Protein AF-A0A939XUQ6-F1 (afdb_monomer_lite)

Secondary structure (DSSP, 8-state):
-HHHHHHHHHHHH---PPPGGGS---SHHHHHTTTTTT---GGGSGGG------S-GGGTT-------SSTTHHHHHHHHHHHHHHTT----

Foldseek 3Di:
DLVVVVVVCCVPPNDDDFPQLDADDPDPVSVVVRRVNPNDQQCVDPVSHDDDDGDDPVCPPPDSDDFDPDDCRVVVVVVVVVRVVVVVVPPD

Sequence (92 aa):
MAYGMAAREIKLNGTRPVPLHLRNASTRLQKEWGYGKDYKYPHNFPGAWVEQDYLPPELLGKVFYKDRENGEEPRLNAWIRRMRQSRKGGPR

Structure (mmCIF, N/CA/C/O backbone):
data_AF-A0A939XUQ6-F1
#
_entry.id   AF-A0A939XUQ6-F1
#
loop_
_atom_site.group_PDB
_atom_site.id
_atom_site.type_symbol
_atom_site.label_atom_id
_atom_site.label_alt_id
_atom_site.label_comp_id
_atom_site.label_asym_id
_atom_site.label_entity_id
_atom_site.label_seq_id
_atom_site.pdbx_PDB_ins_code
_atom_site.Cartn_x
_atom_site.Cartn_y
_atom_site.Cartn_z
_atom_site.occupancy
_atom_site.B_iso_or_equiv
_atom_site.auth_seq_id
_atom_site.auth_comp_id
_atom_site.auth_asym_id
_atom_site.auth_atom_id
_atom_site.pdbx_PDB_model_num
ATOM 1 N N . MET A 1 1 ? 9.852 4.799 -13.111 1.00 83.50 1 MET A N 1
ATOM 2 C CA . MET A 1 1 ? 8.513 5.205 -13.610 1.00 83.50 1 MET A CA 1
ATOM 3 C C . MET A 1 1 ? 7.385 4.863 -12.636 1.00 83.50 1 MET A C 1
ATOM 5 O O . MET A 1 1 ? 6.591 5.751 -12.361 1.00 83.50 1 MET A O 1
ATOM 9 N N . ALA A 1 2 ? 7.337 3.654 -12.055 1.00 94.06 2 ALA A N 1
ATOM 10 C CA . ALA A 1 2 ? 6.254 3.231 -11.151 1.00 94.06 2 ALA A CA 1
ATOM 11 C C . ALA A 1 2 ? 5.966 4.195 -9.984 1.00 94.06 2 ALA A C 1
ATOM 13 O O . ALA A 1 2 ? 4.832 4.635 -9.812 1.00 94.06 2 ALA A O 1
ATOM 14 N N . TYR A 1 3 ? 7.005 4.592 -9.241 1.00 95.62 3 TYR A N 1
ATOM 15 C CA . TYR A 1 3 ? 6.880 5.567 -8.153 1.00 95.62 3 TYR A CA 1
ATOM 16 C C . TYR A 1 3 ? 6.282 6.902 -8.622 1.00 95.62 3 TYR A C 1
ATOM 18 O O . TYR A 1 3 ? 5.355 7.415 -8.009 1.00 95.62 3 TYR A O 1
ATOM 26 N N . GLY A 1 4 ? 6.757 7.436 -9.754 1.00 96.88 4 GLY A N 1
ATOM 27 C CA . GLY A 1 4 ? 6.245 8.689 -10.314 1.00 96.88 4 GLY A CA 1
ATOM 28 C C . GLY A 1 4 ? 4.766 8.611 -10.705 1.00 96.88 4 GLY A C 1
ATOM 29 O O . GLY A 1 4 ? 4.036 9.580 -10.515 1.00 96.88 4 GLY A O 1
ATOM 30 N N . MET A 1 5 ? 4.299 7.456 -11.193 1.00 97.00 5 MET A N 1
ATOM 31 C CA . MET A 1 5 ? 2.875 7.239 -11.472 1.00 97.00 5 MET A CA 1
ATOM 32 C C . MET A 1 5 ? 2.041 7.225 -10.185 1.00 97.00 5 MET A C 1
ATOM 34 O O . MET A 1 5 ? 1.002 7.878 -10.140 1.00 97.00 5 MET A O 1
ATOM 38 N N . ALA A 1 6 ? 2.508 6.542 -9.135 1.00 96.31 6 ALA A N 1
ATOM 39 C CA . ALA A 1 6 ? 1.831 6.523 -7.837 1.00 96.31 6 ALA A CA 1
ATOM 40 C C . ALA A 1 6 ? 1.805 7.917 -7.178 1.00 96.31 6 ALA A C 1
ATOM 42 O O . ALA A 1 6 ? 0.765 8.362 -6.700 1.00 96.31 6 ALA A O 1
ATOM 43 N N . ALA A 1 7 ? 2.919 8.654 -7.220 1.00 97.06 7 ALA A N 1
ATOM 44 C CA . ALA A 1 7 ? 2.988 10.022 -6.710 1.00 97.06 7 ALA A CA 1
ATOM 45 C C . ALA A 1 7 ? 2.057 10.972 -7.485 1.00 97.06 7 ALA A C 1
ATOM 47 O O . ALA A 1 7 ? 1.378 11.811 -6.891 1.00 97.06 7 ALA A O 1
ATOM 48 N N . ARG A 1 8 ? 1.979 10.822 -8.815 1.00 97.12 8 ARG A N 1
ATOM 49 C CA . ARG A 1 8 ? 1.067 11.604 -9.659 1.00 97.12 8 ARG A CA 1
ATOM 50 C C . ARG A 1 8 ? -0.401 11.295 -9.367 1.00 97.12 8 ARG A C 1
ATOM 52 O O . ARG A 1 8 ? -1.196 12.228 -9.342 1.00 97.12 8 ARG A O 1
ATOM 59 N N . GLU A 1 9 ? -0.750 10.031 -9.137 1.00 96.56 9 GLU A N 1
ATOM 60 C CA . GLU A 1 9 ? -2.105 9.623 -8.744 1.00 96.56 9 GLU A CA 1
ATOM 61 C C . GLU A 1 9 ? -2.558 10.374 -7.489 1.00 96.56 9 GLU A C 1
ATOM 63 O O . GLU A 1 9 ? -3.625 10.981 -7.487 1.00 96.56 9 GLU A O 1
ATOM 68 N N . ILE A 1 10 ? -1.705 10.414 -6.462 1.00 96.50 10 ILE A N 1
ATOM 69 C CA . ILE A 1 10 ? -1.985 11.134 -5.214 1.00 96.50 10 ILE A CA 1
ATOM 70 C C . ILE A 1 10 ? -2.095 12.641 -5.468 1.00 96.50 10 ILE A C 1
ATOM 72 O O . ILE A 1 10 ? -3.009 13.284 -4.958 1.00 96.50 10 ILE A O 1
ATOM 76 N N . LYS A 1 11 ? -1.194 13.215 -6.277 1.00 97.44 11 LYS A N 1
ATOM 77 C CA . LYS A 1 11 ? -1.202 14.654 -6.583 1.00 97.44 11 LYS A CA 1
ATOM 78 C C . LYS A 1 11 ? -2.479 15.100 -7.301 1.00 97.44 11 LYS A C 1
ATOM 80 O O . LYS A 1 11 ? -2.943 16.207 -7.058 1.00 97.44 11 LYS A O 1
ATOM 85 N N . LEU A 1 12 ? -3.007 14.275 -8.206 1.00 97.25 12 LEU A N 1
ATOM 86 C CA . LEU A 1 12 ? -4.180 14.623 -9.011 1.00 97.25 12 LEU A CA 1
ATOM 87 C C . LEU A 1 12 ? -5.497 14.286 -8.314 1.00 97.25 12 LEU A C 1
ATOM 89 O O . LEU A 1 12 ? -6.442 15.060 -8.400 1.00 97.25 12 LEU A O 1
ATOM 93 N N . ASN A 1 13 ? -5.556 13.142 -7.634 1.00 95.88 13 ASN A N 1
ATOM 94 C CA . ASN A 1 13 ? -6.813 12.586 -7.142 1.00 95.88 13 ASN A CA 1
ATOM 95 C C . ASN A 1 13 ? -6.931 12.618 -5.611 1.00 95.88 13 ASN A C 1
ATOM 97 O O . ASN A 1 13 ? -7.994 12.286 -5.085 1.00 95.88 13 ASN A O 1
ATOM 101 N N . GLY A 1 14 ? -5.876 13.022 -4.896 1.00 95.38 14 GLY A N 1
ATOM 102 C CA . GLY A 1 14 ? -5.796 13.012 -3.437 1.00 95.38 14 GLY A CA 1
ATOM 103 C C . GLY A 1 14 ? -5.453 11.638 -2.857 1.00 95.38 14 GLY A C 1
ATOM 104 O O . GLY A 1 14 ? -5.310 10.643 -3.570 1.00 95.38 14 GLY A O 1
ATOM 105 N N . THR A 1 15 ? -5.323 11.571 -1.531 1.00 94.50 15 THR A N 1
ATOM 106 C CA . THR A 1 15 ? -5.155 10.299 -0.819 1.00 94.50 15 THR A CA 1
ATOM 107 C C . THR A 1 15 ? -6.475 9.526 -0.761 1.00 94.50 15 THR A C 1
ATOM 109 O O . THR A 1 15 ? -7.570 10.073 -0.929 1.00 94.50 15 THR A O 1
ATOM 112 N N . ARG A 1 16 ? -6.373 8.213 -0.562 1.00 94.75 16 ARG A N 1
ATOM 113 C CA . ARG A 1 16 ? -7.512 7.313 -0.364 1.00 94.75 16 ARG A CA 1
ATOM 114 C C . ARG A 1 16 ? -7.379 6.637 0.996 1.00 94.75 16 ARG A C 1
ATOM 116 O O . ARG A 1 16 ? -6.249 6.425 1.449 1.00 94.75 16 ARG A O 1
ATOM 123 N N . PRO A 1 17 ? -8.495 6.327 1.671 1.00 94.12 17 PRO A N 1
ATOM 124 C CA . PRO A 1 17 ? -8.441 5.669 2.964 1.00 94.12 17 PRO A CA 1
ATOM 125 C C . PRO A 1 17 ? -7.798 4.284 2.840 1.00 94.12 17 PRO A C 1
ATOM 127 O O . PRO A 1 17 ? -8.015 3.559 1.871 1.00 94.12 17 PRO A O 1
ATOM 130 N N . VAL A 1 18 ? -7.038 3.893 3.861 1.00 94.69 18 VAL A N 1
ATOM 131 C CA . VAL A 1 18 ? -6.498 2.531 3.964 1.00 94.69 18 VAL A CA 1
ATOM 132 C C . VAL A 1 18 ? -7.672 1.542 4.091 1.00 94.69 18 VAL A C 1
ATOM 134 O O . VAL A 1 18 ? -8.566 1.805 4.912 1.00 94.69 18 VAL A O 1
ATOM 137 N N . PRO A 1 19 ? -7.697 0.428 3.331 1.00 95.31 19 PRO A N 1
ATOM 138 C CA . PRO A 1 19 ? -8.692 -0.635 3.493 1.00 95.31 19 PRO A CA 1
ATOM 139 C C . PRO A 1 19 ? -8.803 -1.113 4.946 1.00 95.31 19 PRO A C 1
ATOM 141 O O . PRO A 1 19 ? -7.788 -1.222 5.633 1.00 95.31 19 PRO A O 1
ATOM 144 N N . LEU A 1 20 ? -10.021 -1.391 5.428 1.00 94.81 20 LEU A N 1
ATOM 145 C CA . LEU A 1 20 ? -10.272 -1.718 6.843 1.00 94.81 20 LEU A CA 1
ATOM 146 C C . LEU A 1 20 ? -9.430 -2.898 7.337 1.00 94.81 20 LEU A C 1
ATOM 148 O O . LEU A 1 20 ? -8.821 -2.794 8.401 1.00 94.81 20 LEU A O 1
ATOM 152 N N . HIS A 1 21 ? -9.315 -3.959 6.536 1.00 95.19 21 HIS A N 1
ATOM 153 C CA . HIS A 1 21 ? -8.523 -5.152 6.849 1.00 95.19 21 HIS A CA 1
ATOM 154 C C . HIS A 1 21 ? -7.010 -4.899 6.908 1.00 95.19 21 HIS A C 1
ATOM 156 O O . HIS A 1 21 ? -6.273 -5.764 7.353 1.00 95.19 21 HIS A O 1
ATOM 162 N N . LEU A 1 22 ? -6.519 -3.732 6.482 1.00 96.00 22 LEU A N 1
ATOM 163 C CA . LEU A 1 22 ? -5.106 -3.342 6.608 1.00 96.00 22 LEU A CA 1
ATOM 164 C C . LEU A 1 22 ? -4.863 -2.332 7.735 1.00 96.00 22 LEU A C 1
ATOM 166 O O . LEU A 1 22 ? -3.715 -1.982 8.007 1.00 96.00 22 LEU A O 1
ATOM 170 N N . ARG A 1 23 ? -5.918 -1.815 8.377 1.00 95.75 23 ARG A N 1
ATOM 171 C CA . ARG A 1 23 ? -5.772 -0.849 9.472 1.00 95.75 23 ARG A CA 1
ATOM 172 C C . ARG A 1 23 ? -5.326 -1.547 10.750 1.00 95.75 23 ARG A C 1
ATOM 174 O O . ARG A 1 23 ? -5.793 -2.635 11.072 1.00 95.75 23 ARG A O 1
ATOM 181 N N . ASN A 1 24 ? -4.487 -0.867 11.525 1.00 93.81 24 ASN A N 1
ATOM 182 C CA . ASN A 1 24 ? -4.158 -1.307 12.875 1.00 93.81 24 ASN A CA 1
ATOM 183 C C . ASN A 1 24 ? -5.365 -1.113 13.807 1.00 93.81 24 ASN A C 1
ATOM 185 O O . ASN A 1 24 ? -5.961 -0.036 13.830 1.00 93.81 24 ASN A O 1
ATOM 189 N N . ALA A 1 25 ? -5.688 -2.139 14.588 1.00 92.44 25 ALA A N 1
ATOM 190 C CA . ALA A 1 25 ? -6.764 -2.138 15.571 1.00 92.44 25 ALA A CA 1
ATOM 191 C C . ALA A 1 25 ? -6.188 -2.149 16.993 1.00 92.44 25 ALA A C 1
ATOM 193 O O . ALA A 1 25 ? -6.256 -3.150 17.714 1.00 92.44 25 ALA A O 1
ATOM 194 N N . SER A 1 26 ? -5.573 -1.032 17.381 1.00 93.25 26 SER A N 1
ATOM 195 C CA . SER A 1 26 ? -4.881 -0.896 18.664 1.00 93.25 26 SER A CA 1
ATOM 196 C C . SER A 1 26 ? -5.834 -0.675 19.838 1.00 93.25 26 SER A C 1
ATOM 198 O O . SER A 1 26 ? -5.495 -1.021 20.968 1.00 93.25 26 SER A O 1
ATOM 200 N N . THR A 1 27 ? -7.037 -0.148 19.595 1.00 95.31 27 THR A N 1
ATOM 201 C CA . THR A 1 27 ? -8.056 0.062 20.634 1.00 95.31 27 THR A CA 1
ATOM 202 C C . THR A 1 27 ? -9.224 -0.914 20.502 1.00 95.31 27 THR A C 1
ATOM 204 O O . THR A 1 27 ? -9.494 -1.461 19.431 1.00 95.31 27 THR A O 1
ATOM 207 N N . ARG A 1 28 ? -9.9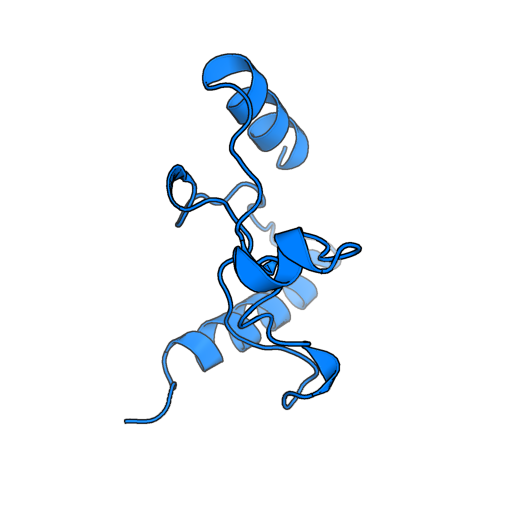62 -1.125 21.599 1.00 92.69 28 ARG A N 1
ATOM 208 C CA . ARG A 1 28 ? -11.175 -1.960 21.598 1.00 92.69 28 ARG A CA 1
ATOM 209 C C . ARG A 1 28 ? -12.233 -1.432 20.620 1.00 92.69 28 ARG A C 1
ATOM 211 O O . ARG A 1 28 ? -12.758 -2.206 19.830 1.00 92.69 28 ARG A O 1
ATOM 218 N N . LEU A 1 29 ? -12.454 -0.117 20.608 1.00 95.06 29 LEU A N 1
ATOM 219 C CA . LEU A 1 29 ? -13.405 0.536 19.704 1.00 95.06 29 LEU A CA 1
ATOM 220 C C . LEU A 1 29 ? -13.040 0.330 18.223 1.00 95.06 29 LEU A C 1
ATOM 222 O O . LEU A 1 29 ? -13.907 0.068 17.399 1.00 95.06 29 LEU A O 1
ATOM 226 N N . GLN A 1 30 ? -11.750 0.376 17.875 1.00 94.94 30 GLN A N 1
ATOM 227 C CA . GLN A 1 30 ? -11.297 0.111 16.504 1.00 94.94 30 GLN A CA 1
ATOM 228 C C . GLN A 1 30 ? -11.573 -1.333 16.068 1.00 94.94 30 GLN A C 1
ATOM 230 O O . GLN A 1 30 ? -11.971 -1.558 14.926 1.00 94.94 30 GLN A O 1
ATOM 235 N N . LYS A 1 31 ? -11.400 -2.309 16.970 1.00 92.00 31 LYS A N 1
ATOM 236 C CA . LYS A 1 31 ? -11.754 -3.714 16.705 1.00 92.00 31 LYS A CA 1
ATOM 237 C C . LYS A 1 31 ? -13.258 -3.879 16.495 1.00 92.00 31 LYS A C 1
ATOM 239 O O . LYS A 1 31 ? -13.662 -4.570 15.565 1.00 92.00 31 LYS A O 1
ATOM 244 N N . GLU A 1 32 ? -14.072 -3.212 17.314 1.00 94.50 32 GLU A N 1
ATOM 245 C CA . GLU A 1 32 ? -15.536 -3.190 17.173 1.00 94.50 32 GLU A CA 1
ATOM 246 C C . GLU A 1 32 ? -15.967 -2.579 15.827 1.00 94.50 32 GLU A C 1
ATOM 248 O O . GLU A 1 32 ? -16.873 -3.093 15.177 1.00 94.50 32 GLU A O 1
ATOM 253 N N . TRP A 1 33 ? -15.254 -1.558 15.342 1.00 94.06 33 TRP A N 1
ATOM 254 C CA . TRP A 1 33 ? -15.437 -0.980 14.003 1.00 94.06 33 TRP A CA 1
ATOM 255 C C . TRP A 1 33 ? -14.827 -1.807 12.859 1.00 94.06 33 TRP A C 1
ATOM 257 O O . TRP A 1 33 ? -14.842 -1.374 11.706 1.00 94.06 33 TRP A O 1
ATOM 267 N N . GLY A 1 34 ? -14.284 -2.992 13.149 1.00 93.12 34 GLY A N 1
ATOM 268 C CA . GLY A 1 34 ? -13.777 -3.924 12.144 1.00 93.12 34 GLY A CA 1
ATOM 269 C C . GLY A 1 34 ? -12.388 -3.594 11.595 1.00 93.12 34 GLY A C 1
ATOM 270 O O . GLY A 1 34 ? -12.033 -4.069 10.518 1.00 93.12 34 GLY A O 1
ATOM 271 N N . TYR A 1 35 ? -11.580 -2.794 12.294 1.00 96.00 35 TYR A N 1
ATOM 272 C CA . TYR A 1 35 ? -10.202 -2.529 11.868 1.00 96.00 35 TYR A CA 1
ATOM 273 C C . TYR A 1 35 ? -9.394 -3.827 11.946 1.00 96.00 35 TYR A C 1
ATOM 275 O O . TYR A 1 35 ? -9.500 -4.574 12.918 1.00 96.00 35 TYR A O 1
ATOM 283 N N . GLY A 1 36 ? -8.618 -4.119 10.904 1.00 92.88 36 GLY A N 1
ATOM 284 C CA . GLY A 1 36 ? -7.831 -5.349 10.796 1.00 92.88 36 GLY A CA 1
ATOM 285 C C . GLY A 1 36 ? -8.666 -6.631 10.688 1.00 92.88 36 GLY A C 1
ATOM 286 O O . GLY A 1 36 ? -8.096 -7.717 10.580 1.00 92.88 36 GLY A O 1
ATOM 287 N N . LYS A 1 37 ? -10.004 -6.532 10.698 1.00 93.25 37 LYS A N 1
ATOM 288 C CA . LYS A 1 37 ? -10.889 -7.681 10.506 1.00 93.25 37 LYS A CA 1
ATOM 289 C C . LYS A 1 37 ? -10.663 -8.250 9.106 1.00 93.25 37 LYS A C 1
ATOM 291 O O . LYS A 1 37 ? -10.453 -7.498 8.159 1.00 93.25 37 LYS A O 1
ATOM 296 N N . ASP A 1 38 ? -10.668 -9.575 8.998 1.00 93.69 38 ASP A N 1
ATOM 297 C CA . ASP A 1 38 ? -10.475 -10.314 7.744 1.00 93.69 38 ASP A CA 1
ATOM 298 C C . ASP A 1 38 ? -9.098 -10.086 7.075 1.00 93.69 38 ASP A C 1
ATOM 300 O O . ASP A 1 38 ? -8.886 -10.455 5.915 1.00 93.69 38 ASP A O 1
ATOM 304 N N . TYR A 1 39 ? -8.121 -9.519 7.801 1.00 95.44 39 TYR A N 1
ATOM 305 C CA . TYR A 1 39 ? -6.727 -9.497 7.359 1.00 95.44 39 TYR A CA 1
ATOM 306 C C . TYR A 1 39 ? -6.217 -10.925 7.167 1.00 95.44 39 TYR A C 1
ATOM 308 O O . TYR A 1 39 ? -6.241 -11.739 8.094 1.00 95.44 39 TYR A O 1
ATOM 316 N N . LYS A 1 40 ? -5.715 -11.235 5.970 1.00 94.94 40 LYS A N 1
ATOM 317 C CA . LYS A 1 40 ? -5.129 -12.539 5.681 1.00 94.94 40 LYS A CA 1
ATOM 318 C C . LYS A 1 40 ? -3.621 -12.422 5.832 1.00 94.94 40 LYS A C 1
ATOM 320 O O . LYS A 1 40 ? -2.952 -11.808 5.005 1.00 94.94 40 LYS A O 1
ATOM 325 N N . TYR A 1 41 ? -3.081 -13.020 6.889 1.00 94.81 41 TYR A N 1
ATOM 326 C CA . TYR A 1 41 ? -1.642 -13.017 7.130 1.00 94.81 41 TYR A CA 1
ATOM 327 C C . TYR A 1 41 ? -0.932 -13.920 6.106 1.00 94.81 41 TYR A C 1
ATOM 329 O O . TYR A 1 41 ? -1.111 -15.138 6.181 1.00 94.81 41 TYR A O 1
ATOM 337 N N . PRO A 1 42 ? -0.131 -13.382 5.158 1.00 94.12 42 PRO A N 1
ATOM 338 C CA . PRO A 1 42 ? 0.365 -14.157 4.016 1.00 94.12 42 PRO A CA 1
ATOM 339 C C . PRO A 1 42 ? 1.175 -15.401 4.395 1.00 94.12 42 PRO A C 1
ATOM 341 O O . PRO A 1 42 ? 1.089 -16.417 3.712 1.00 94.12 42 PRO A O 1
ATOM 344 N N . HIS A 1 43 ? 1.914 -15.358 5.506 1.00 93.94 43 HIS A N 1
ATOM 345 C CA . HIS A 1 43 ? 2.743 -16.475 5.970 1.00 93.94 43 HIS A CA 1
ATOM 346 C C . HIS A 1 43 ? 1.938 -17.706 6.411 1.00 93.94 43 HIS A C 1
ATOM 348 O O . HIS A 1 43 ? 2.501 -18.794 6.475 1.00 93.94 43 HIS A O 1
ATOM 354 N N . ASN A 1 44 ? 0.633 -17.564 6.663 1.00 95.06 44 ASN A N 1
ATOM 355 C CA . ASN A 1 44 ? -0.246 -18.695 6.965 1.00 95.06 44 ASN A CA 1
ATOM 356 C C . ASN A 1 44 ? -0.741 -19.424 5.703 1.00 95.06 44 ASN A C 1
ATOM 358 O O . 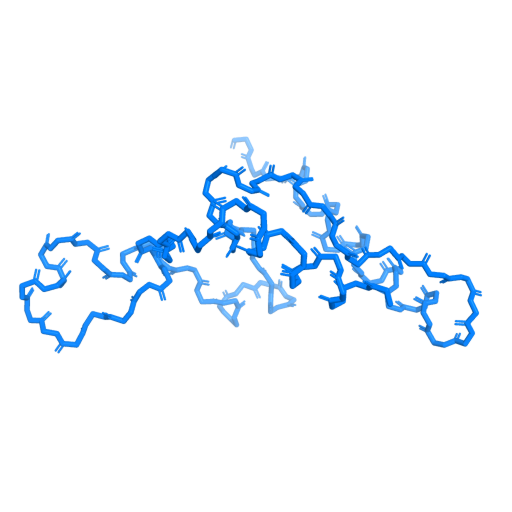ASN A 1 44 ? -1.444 -20.425 5.819 1.00 95.06 44 ASN A O 1
ATOM 362 N N . PHE A 1 45 ? -0.412 -18.930 4.505 1.00 91.25 45 PHE A N 1
ATOM 363 C CA . PHE A 1 45 ? -0.865 -19.496 3.237 1.00 91.25 45 PHE A CA 1
ATOM 364 C C . PHE A 1 45 ? 0.294 -20.164 2.480 1.00 91.25 45 PHE A C 1
ATOM 366 O O . PHE A 1 45 ? 1.446 -19.728 2.593 1.00 91.25 45 PHE A O 1
ATOM 373 N N . PRO A 1 46 ? 0.020 -21.214 1.680 1.00 88.50 46 PRO A N 1
ATOM 374 C CA . PRO A 1 46 ? 1.036 -21.871 0.863 1.00 88.50 46 PRO A CA 1
ATOM 375 C C . PRO A 1 46 ? 1.812 -20.882 -0.014 1.00 88.50 46 PRO A C 1
ATOM 377 O O . PRO A 1 46 ? 1.234 -20.017 -0.668 1.00 88.50 46 PRO A O 1
ATOM 380 N N . GLY A 1 47 ? 3.141 -21.006 -0.027 1.00 86.12 47 GLY A N 1
ATOM 381 C CA . GLY A 1 47 ? 4.010 -20.079 -0.759 1.00 86.12 47 GLY A CA 1
ATOM 382 C C . GLY A 1 47 ? 4.111 -18.680 -0.139 1.00 86.12 47 GLY A C 1
ATOM 383 O O . GLY A 1 47 ? 4.592 -17.770 -0.812 1.00 86.12 47 GLY A O 1
ATOM 384 N N . ALA A 1 48 ? 3.672 -18.515 1.117 1.00 90.06 48 ALA A N 1
ATOM 385 C CA . ALA A 1 48 ? 3.654 -17.253 1.857 1.00 90.06 48 ALA A CA 1
ATOM 386 C C . ALA A 1 48 ? 2.904 -16.129 1.118 1.00 90.06 48 ALA A C 1
ATOM 388 O O . ALA A 1 48 ? 3.293 -14.959 1.162 1.00 90.06 48 ALA A O 1
ATOM 389 N N . TRP A 1 49 ? 1.839 -16.491 0.401 1.00 90.44 49 TRP A N 1
ATOM 390 C CA . TRP A 1 49 ? 1.066 -15.569 -0.416 1.00 90.44 49 TRP A CA 1
ATOM 391 C C . TRP A 1 49 ? -0.415 -15.870 -0.348 1.00 90.44 49 TRP A C 1
ATOM 393 O O . TRP A 1 49 ? -0.844 -17.022 -0.354 1.00 90.44 49 TRP A O 1
ATOM 403 N N . VAL A 1 50 ? -1.198 -14.801 -0.330 1.00 92.00 50 VAL A N 1
ATOM 404 C CA . VAL A 1 50 ? -2.646 -14.871 -0.287 1.00 92.00 50 VAL A CA 1
ATOM 405 C C . VAL A 1 50 ? -3.247 -13.804 -1.177 1.00 92.00 50 VAL A C 1
ATOM 407 O O . VAL A 1 50 ? -2.746 -12.682 -1.266 1.00 92.00 50 VAL A O 1
ATOM 410 N N . GLU A 1 51 ? -4.351 -14.154 -1.826 1.00 89.50 51 GLU A N 1
ATOM 411 C CA . GLU A 1 51 ? -5.151 -13.173 -2.533 1.00 89.50 51 GLU A CA 1
ATOM 412 C C . GLU A 1 51 ? -5.933 -12.308 -1.539 1.00 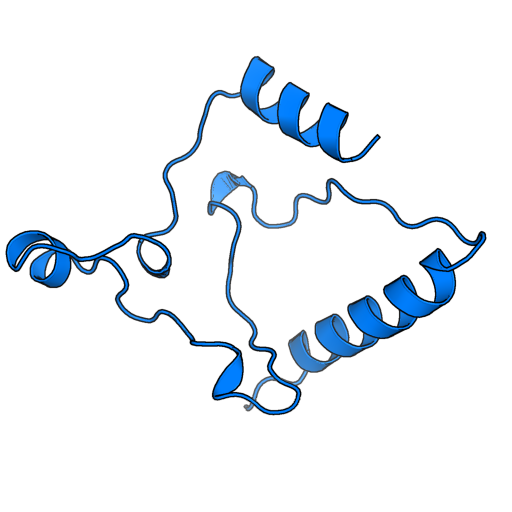89.50 51 GLU A C 1
ATOM 414 O O . GLU A 1 51 ? -6.816 -12.780 -0.804 1.00 89.50 51 GLU A O 1
ATOM 419 N N . GLN A 1 52 ? -5.587 -11.025 -1.539 1.00 92.56 52 GLN A N 1
ATOM 420 C CA . GLN A 1 52 ? -6.259 -9.969 -0.806 1.00 92.56 52 GLN A CA 1
ATOM 421 C C . GLN A 1 52 ? -6.051 -8.640 -1.540 1.00 92.56 52 GLN A C 1
ATOM 423 O O . GLN A 1 52 ? -5.005 -8.410 -2.152 1.00 92.56 52 GLN A O 1
ATOM 428 N N . ASP A 1 53 ? -7.046 -7.761 -1.481 1.00 93.50 53 ASP A N 1
ATOM 429 C CA . ASP A 1 53 ? -6.926 -6.417 -2.030 1.00 93.50 53 ASP A CA 1
ATOM 430 C C . ASP A 1 53 ? -6.040 -5.555 -1.130 1.00 93.50 53 ASP A C 1
ATOM 432 O O . ASP A 1 53 ? -6.319 -5.376 0.053 1.00 93.50 53 ASP A O 1
ATOM 436 N N . TYR A 1 54 ? -4.958 -5.016 -1.691 1.00 94.00 54 TYR A N 1
ATOM 437 C CA . TYR A 1 54 ? -4.036 -4.137 -0.960 1.00 94.00 54 TYR A CA 1
ATOM 438 C C . TYR A 1 54 ? -4.186 -2.661 -1.325 1.00 94.00 54 TYR A C 1
ATOM 440 O O . TYR A 1 54 ? -3.777 -1.784 -0.566 1.00 94.00 54 TYR A O 1
ATOM 448 N N . LEU A 1 55 ? -4.776 -2.386 -2.489 1.00 95.56 55 LEU A N 1
ATOM 449 C CA . LEU A 1 55 ? -5.132 -1.036 -2.893 1.00 95.56 55 LEU A CA 1
ATOM 450 C C . LEU A 1 55 ? -6.535 -0.682 -2.379 1.00 95.56 55 LEU A C 1
ATOM 452 O O . LEU A 1 55 ? -7.375 -1.569 -2.229 1.00 95.56 55 LEU A O 1
ATOM 456 N N . PRO A 1 56 ? -6.804 0.611 -2.141 1.00 95.19 56 PRO A N 1
ATOM 457 C CA . PRO A 1 56 ? -8.155 1.112 -1.927 1.00 95.19 56 PRO A CA 1
ATOM 458 C C . PRO A 1 56 ? -9.107 0.688 -3.059 1.00 95.19 56 PRO A C 1
ATOM 460 O O . PRO A 1 56 ? -8.652 0.593 -4.207 1.00 95.19 56 PRO A O 1
ATOM 463 N N . PRO A 1 57 ? -10.407 0.478 -2.772 1.00 92.31 57 PRO A N 1
ATOM 464 C CA . PRO A 1 57 ? -11.404 0.052 -3.758 1.00 92.31 57 PRO A CA 1
ATOM 465 C C . PRO A 1 57 ? -11.392 0.871 -5.056 1.00 92.31 57 PRO A C 1
ATOM 467 O O . PRO A 1 57 ? -11.500 0.325 -6.150 1.00 92.31 57 PRO A O 1
ATOM 470 N N . GLU A 1 58 ? -11.180 2.181 -4.949 1.00 93.31 58 GLU A N 1
ATOM 471 C CA . GLU A 1 58 ? -11.178 3.127 -6.069 1.00 93.31 58 GLU A CA 1
ATOM 472 C C . GLU A 1 58 ? -9.963 2.970 -6.996 1.00 93.31 58 GLU A C 1
ATOM 474 O O . GLU A 1 58 ? -9.940 3.509 -8.103 1.00 93.31 58 GLU A O 1
ATOM 479 N N . LEU A 1 59 ? -8.926 2.269 -6.534 1.00 95.25 59 LEU A N 1
ATOM 480 C CA . LEU A 1 59 ? -7.688 2.020 -7.270 1.00 95.25 59 LEU A CA 1
ATOM 481 C C . LEU A 1 59 ? -7.532 0.544 -7.657 1.00 95.25 59 LEU A C 1
ATOM 483 O O . LEU A 1 59 ? -6.494 0.171 -8.210 1.00 95.25 59 LEU A O 1
ATOM 487 N N . LEU A 1 60 ? -8.535 -0.301 -7.396 1.00 92.12 60 LEU A N 1
ATOM 488 C CA . LEU A 1 60 ? -8.497 -1.701 -7.804 1.00 92.12 60 LEU A CA 1
ATOM 489 C C . LEU A 1 60 ? -8.326 -1.813 -9.321 1.00 92.12 60 LEU A C 1
ATOM 491 O O . LEU A 1 60 ? -8.948 -1.106 -10.109 1.00 92.12 60 LEU A O 1
ATOM 495 N N . GLY A 1 61 ? -7.413 -2.690 -9.734 1.00 88.75 61 GLY A N 1
ATOM 496 C CA . GLY A 1 61 ? -7.041 -2.865 -11.138 1.00 88.75 61 GLY A CA 1
ATOM 497 C C . GLY A 1 61 ? -6.019 -1.856 -11.672 1.00 88.75 61 GLY A C 1
ATOM 498 O O . GLY A 1 61 ? -5.458 -2.102 -12.742 1.00 88.75 61 GLY A O 1
ATOM 499 N N . LYS A 1 62 ? -5.690 -0.772 -10.950 1.00 93.62 62 LYS A N 1
ATOM 500 C CA . LYS A 1 62 ? -4.584 0.107 -11.362 1.00 93.62 62 LYS A CA 1
ATOM 501 C C . LYS A 1 62 ? -3.239 -0.603 -11.221 1.00 93.62 62 LYS A C 1
ATOM 503 O O . LYS A 1 62 ? -2.943 -1.245 -10.215 1.00 93.62 62 LYS A O 1
ATOM 508 N N . VAL A 1 63 ? -2.393 -0.440 -12.237 1.00 93.06 63 VAL A N 1
ATOM 509 C CA . VAL A 1 63 ? -1.042 -1.010 -12.290 1.00 93.06 63 VAL A CA 1
ATOM 510 C C . VAL A 1 63 ? -0.029 0.120 -12.440 1.00 93.06 63 VAL A C 1
ATOM 512 O O . VAL A 1 63 ? 0.000 0.807 -13.459 1.00 93.06 63 VAL A O 1
ATOM 515 N N . PHE A 1 64 ? 0.808 0.306 -11.418 1.00 94.44 64 PHE A N 1
ATOM 516 C CA . PHE A 1 64 ? 1.863 1.327 -11.414 1.00 94.44 64 PHE A CA 1
ATOM 517 C C . PHE A 1 64 ? 3.215 0.772 -11.867 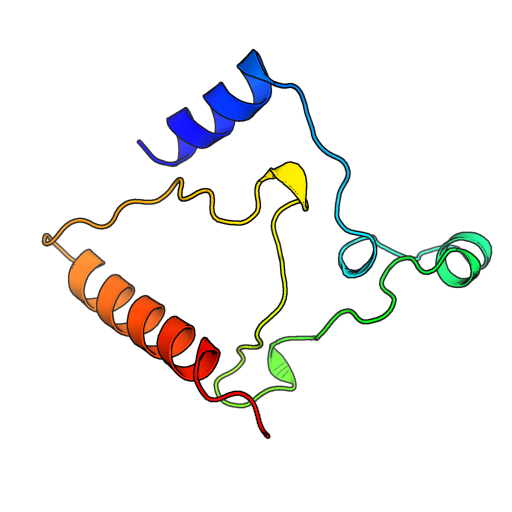1.00 94.44 64 PHE A C 1
ATOM 519 O O . PHE A 1 64 ? 3.949 1.435 -12.596 1.00 94.44 64 PHE A O 1
ATOM 526 N N . TYR A 1 65 ? 3.553 -0.448 -11.444 1.00 93.19 65 TYR A N 1
ATOM 527 C CA . TYR A 1 65 ? 4.763 -1.133 -11.883 1.00 93.19 65 TYR A CA 1
ATOM 528 C C . TYR A 1 65 ? 4.477 -1.916 -13.162 1.00 93.19 65 TYR A C 1
ATOM 530 O O . TYR A 1 65 ? 3.672 -2.848 -13.155 1.00 93.19 65 TYR A O 1
ATOM 538 N N . LYS A 1 66 ? 5.125 -1.492 -14.249 1.00 89.69 66 LYS A N 1
ATOM 539 C CA . LYS A 1 66 ? 5.192 -2.223 -15.510 1.00 89.69 66 LYS A CA 1
ATOM 540 C C . LYS A 1 66 ? 6.569 -2.839 -15.617 1.00 89.69 66 LYS A C 1
ATOM 542 O O . LYS A 1 66 ? 7.569 -2.154 -15.399 1.00 89.69 66 LYS A O 1
ATOM 547 N N . ASP A 1 67 ? 6.562 -4.113 -15.925 1.00 86.44 67 ASP A N 1
ATOM 548 C CA . ASP A 1 67 ? 7.739 -4.920 -16.073 1.00 86.44 67 ASP A CA 1
ATOM 549 C C . ASP A 1 67 ? 8.541 -4.582 -17.329 1.00 86.44 67 ASP A C 1
ATOM 551 O O . ASP A 1 67 ? 8.009 -4.099 -18.331 1.00 86.44 67 ASP A O 1
ATOM 555 N N . ARG A 1 68 ? 9.844 -4.845 -17.259 1.00 88.19 68 ARG A N 1
ATOM 556 C CA . ARG A 1 68 ? 10.764 -4.848 -18.393 1.00 88.19 68 ARG A CA 1
ATOM 557 C C . ARG A 1 68 ? 11.394 -6.226 -18.552 1.00 88.19 68 ARG A C 1
ATOM 559 O O . ARG A 1 68 ? 11.353 -7.066 -17.655 1.00 88.19 68 ARG A O 1
ATOM 566 N N . GLU A 1 69 ? 11.978 -6.456 -19.719 1.00 89.12 69 GLU A N 1
ATOM 567 C CA . GLU A 1 69 ? 12.566 -7.749 -20.085 1.00 89.12 69 GLU A CA 1
ATOM 568 C C . GLU A 1 69 ? 14.085 -7.811 -19.859 1.00 89.12 69 GLU A C 1
ATOM 570 O O . GLU A 1 69 ? 14.748 -8.723 -20.342 1.00 89.12 69 GLU A O 1
ATOM 575 N N . ASN A 1 70 ? 14.660 -6.856 -19.125 1.00 92.19 70 ASN A N 1
ATOM 576 C CA . ASN A 1 70 ? 16.102 -6.761 -18.912 1.00 92.19 70 ASN A CA 1
ATOM 577 C C . ASN A 1 70 ? 16.523 -7.018 -17.456 1.00 92.19 70 ASN A C 1
ATOM 579 O O . ASN A 1 70 ? 15.786 -6.749 -16.507 1.00 92.19 70 ASN A O 1
ATOM 583 N N . GLY A 1 71 ? 17.751 -7.515 -17.288 1.00 92.75 71 GLY A N 1
ATOM 584 C CA . GLY A 1 71 ? 18.336 -7.799 -15.977 1.00 92.75 71 GLY A CA 1
ATOM 585 C C . GLY A 1 71 ? 17.561 -8.873 -15.212 1.00 92.75 71 GLY A C 1
ATOM 586 O O . GLY A 1 71 ? 17.203 -9.903 -15.773 1.00 92.75 71 GLY A O 1
ATOM 587 N N . GLU A 1 72 ? 17.288 -8.615 -13.934 1.00 92.44 72 GLU A N 1
ATOM 588 C CA . GLU A 1 72 ? 16.564 -9.535 -13.043 1.00 92.44 72 GLU A CA 1
ATOM 589 C C . GLU A 1 72 ? 15.032 -9.433 -13.161 1.00 92.44 72 GLU A C 1
ATOM 591 O O . GLU A 1 72 ? 14.305 -10.262 -12.603 1.00 92.44 72 GLU A O 1
ATOM 596 N N . GLU A 1 73 ? 14.512 -8.436 -13.890 1.00 93.19 73 GLU A N 1
ATOM 597 C CA . GLU A 1 73 ? 13.067 -8.228 -14.020 1.00 93.19 73 GLU A CA 1
ATOM 598 C C . GLU A 1 73 ? 12.337 -9.461 -14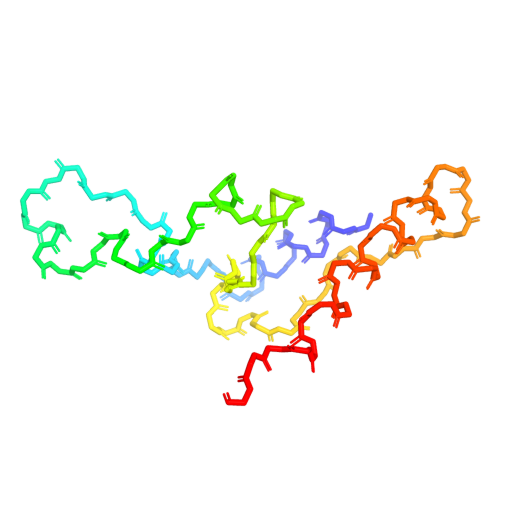.600 1.00 93.19 73 GLU A C 1
ATOM 600 O O . GLU A 1 73 ? 11.331 -9.855 -14.010 1.00 93.19 73 GLU A O 1
ATOM 605 N N . PRO A 1 74 ? 12.834 -10.183 -15.632 1.00 94.69 74 PRO A N 1
ATOM 606 C CA . PRO A 1 74 ? 12.194 -11.406 -16.127 1.00 94.69 74 PRO A CA 1
ATOM 607 C C . PRO A 1 74 ? 11.904 -12.454 -15.044 1.00 94.69 74 PRO A C 1
ATOM 609 O O . PRO A 1 74 ? 10.815 -13.039 -15.025 1.00 94.69 74 PRO A O 1
ATOM 612 N N . ARG A 1 75 ? 12.838 -12.665 -14.105 1.00 93.88 75 ARG A N 1
ATOM 613 C CA . ARG A 1 75 ? 12.667 -13.611 -12.991 1.00 93.88 75 ARG A CA 1
ATOM 614 C C . ARG A 1 75 ? 11.570 -13.144 -12.036 1.00 93.88 75 ARG A C 1
ATOM 616 O O . ARG A 1 75 ? 10.709 -13.941 -11.655 1.00 93.88 75 ARG A O 1
ATOM 623 N N . LEU A 1 76 ? 11.572 -11.858 -11.683 1.00 92.38 76 LEU A N 1
ATOM 624 C CA . LEU A 1 76 ? 10.521 -11.247 -10.868 1.00 92.38 76 LEU A CA 1
ATOM 625 C C . LEU A 1 76 ? 9.151 -11.362 -11.556 1.00 92.38 76 LEU A C 1
ATOM 627 O O . LEU A 1 76 ? 8.171 -11.748 -10.922 1.00 92.38 76 LEU A O 1
ATOM 631 N N . ASN A 1 77 ? 9.082 -11.109 -12.863 1.00 91.38 77 ASN A N 1
ATOM 632 C CA . ASN A 1 77 ? 7.843 -11.153 -13.638 1.00 91.38 77 ASN A CA 1
ATOM 633 C C . ASN A 1 77 ? 7.271 -12.564 -13.720 1.00 91.38 77 ASN A C 1
ATOM 635 O O . ASN A 1 77 ? 6.055 -12.739 -13.633 1.00 91.38 77 ASN A O 1
ATOM 639 N N . ALA A 1 78 ? 8.129 -13.573 -13.883 1.00 92.25 78 ALA A N 1
ATOM 640 C CA . ALA A 1 78 ? 7.721 -14.972 -13.853 1.00 92.25 78 ALA A CA 1
ATOM 641 C C . ALA A 1 78 ? 7.125 -15.345 -12.485 1.00 92.25 78 ALA A C 1
ATOM 643 O O . ALA A 1 78 ? 6.073 -15.985 -12.418 1.00 92.25 78 ALA A O 1
ATOM 644 N N . TRP A 1 79 ? 7.747 -14.883 -11.396 1.00 89.94 79 TRP A N 1
ATOM 645 C CA . TRP A 1 79 ? 7.236 -15.083 -10.041 1.00 89.94 79 TRP A CA 1
ATOM 646 C C . TRP A 1 79 ? 5.894 -14.365 -9.808 1.00 89.94 79 T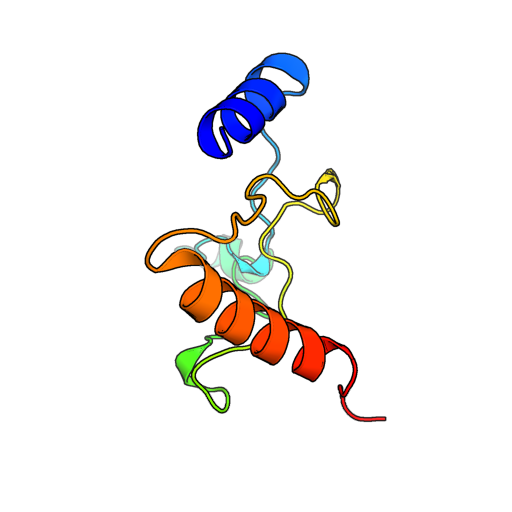RP A C 1
ATOM 648 O O . TRP A 1 79 ? 4.930 -15.007 -9.391 1.00 89.94 79 TRP A O 1
ATOM 658 N N . ILE A 1 80 ? 5.770 -13.079 -10.169 1.00 89.00 80 ILE A N 1
ATOM 659 C CA . ILE A 1 80 ? 4.510 -12.315 -10.061 1.00 89.00 80 ILE A CA 1
ATOM 660 C C . ILE A 1 80 ? 3.396 -12.978 -10.882 1.00 89.00 80 ILE A C 1
ATOM 662 O O . ILE A 1 80 ? 2.262 -13.089 -10.412 1.00 89.00 80 ILE A O 1
ATOM 666 N N . ARG A 1 81 ? 3.694 -13.438 -12.105 1.00 89.06 81 ARG A N 1
ATOM 667 C CA . ARG A 1 81 ? 2.725 -14.140 -12.961 1.00 89.06 81 ARG A CA 1
ATOM 668 C C . ARG A 1 81 ? 2.233 -15.431 -12.313 1.00 89.06 81 ARG A C 1
ATOM 670 O O . ARG A 1 81 ? 1.026 -15.654 -12.310 1.00 89.06 81 ARG A O 1
ATOM 677 N N . ARG A 1 82 ? 3.124 -16.226 -11.710 1.00 89.19 82 ARG A N 1
ATOM 678 C CA . ARG A 1 82 ? 2.757 -17.446 -10.971 1.00 89.19 82 ARG A CA 1
ATOM 679 C C . ARG A 1 82 ? 1.787 -17.140 -9.826 1.00 89.19 82 ARG A C 1
ATOM 681 O O . ARG A 1 82 ? 0.737 -17.768 -9.743 1.00 89.19 82 ARG A O 1
ATOM 688 N N . MET A 1 83 ? 2.086 -16.120 -9.021 1.00 85.25 83 MET A N 1
ATOM 689 C CA . MET A 1 83 ? 1.215 -15.681 -7.919 1.00 85.25 83 MET A CA 1
ATOM 690 C C . MET A 1 83 ? -0.129 -15.117 -8.401 1.00 85.25 83 MET A C 1
ATOM 692 O O . MET A 1 83 ? -1.149 -15.234 -7.738 1.00 85.25 83 MET A O 1
ATOM 696 N N . ARG A 1 84 ? -0.174 -14.496 -9.583 1.00 80.88 84 ARG A N 1
ATOM 697 C CA . ARG A 1 84 ? -1.435 -14.015 -10.173 1.00 80.88 84 ARG A CA 1
ATOM 698 C C . ARG A 1 84 ? -2.244 -15.114 -10.858 1.00 80.88 84 ARG A C 1
ATOM 700 O O . ARG A 1 84 ? -3.418 -14.897 -11.132 1.00 80.88 84 ARG A O 1
ATOM 707 N N . GLN A 1 85 ? -1.654 -16.263 -11.173 1.00 78.44 85 GLN A N 1
ATOM 708 C CA . GLN A 1 85 ? -2.379 -17.397 -11.752 1.00 78.44 85 GLN A CA 1
ATOM 709 C C . GLN A 1 85 ? -3.096 -18.215 -10.677 1.00 78.44 85 GLN A C 1
ATOM 711 O O . GLN A 1 85 ? -4.230 -18.626 -10.915 1.00 78.44 85 GLN A O 1
ATOM 716 N N . SER A 1 86 ? -2.523 -18.348 -9.472 1.00 69.50 86 SER A N 1
ATOM 717 C CA . SER A 1 86 ? -3.242 -18.896 -8.308 1.00 69.50 86 SER A CA 1
ATOM 718 C C . SER A 1 86 ? -4.511 -18.098 -7.976 1.00 69.50 86 SER A C 1
ATOM 720 O O . SER A 1 86 ? -5.477 -18.673 -7.487 1.00 69.50 86 SER A O 1
ATOM 722 N N . ARG A 1 87 ? -4.559 -16.814 -8.361 1.00 65.25 87 ARG A N 1
ATOM 723 C CA . ARG A 1 87 ? -5.743 -15.934 -8.327 1.00 65.25 87 ARG A CA 1
ATOM 724 C C . ARG A 1 87 ? -6.961 -16.460 -9.100 1.00 65.25 87 ARG A C 1
ATOM 726 O O . ARG A 1 87 ? -8.097 -16.194 -8.739 1.00 65.25 87 ARG A O 1
ATOM 733 N N . LYS A 1 88 ? -6.747 -17.170 -10.214 1.00 53.16 88 LYS A N 1
ATOM 734 C CA . LYS A 1 88 ? -7.839 -17.673 -11.075 1.00 53.16 88 LYS A CA 1
ATOM 735 C C . LYS A 1 88 ? -8.312 -19.080 -10.691 1.00 53.16 88 LYS A C 1
ATOM 737 O O . LYS A 1 88 ? -9.240 -19.585 -11.312 1.00 53.16 88 LYS A O 1
ATOM 742 N N . GLY A 1 89 ? -7.664 -19.704 -9.706 1.00 48.25 89 GLY A N 1
ATOM 743 C CA . GLY A 1 89 ? -7.931 -21.072 -9.256 1.00 48.25 89 GLY A CA 1
ATOM 744 C C . GLY A 1 89 ? -8.540 -21.172 -7.857 1.00 48.25 89 GLY A C 1
ATOM 745 O O . GLY A 1 89 ? -8.449 -22.239 -7.258 1.00 48.25 89 GLY A O 1
ATOM 746 N N . GLY A 1 90 ? -9.109 -20.085 -7.316 1.00 38.12 90 GLY A N 1
ATOM 747 C CA . GLY A 1 90 ? -9.804 -20.117 -6.024 1.00 38.12 90 GLY A CA 1
ATOM 748 C C . GLY A 1 90 ? -10.905 -21.193 -5.997 1.00 38.12 90 GLY A C 1
ATOM 749 O O . GLY A 1 90 ? -11.509 -21.448 -7.042 1.00 38.12 90 GLY A O 1
ATOM 750 N N . PRO A 1 91 ? -11.130 -21.865 -4.850 1.00 37.88 91 PRO A N 1
ATOM 751 C CA . PRO A 1 91 ? -12.013 -23.027 -4.766 1.00 37.88 91 PRO A CA 1
ATOM 752 C C . PRO A 1 91 ? -13.433 -22.676 -5.226 1.00 37.88 91 PRO A C 1
ATOM 754 O O . PRO A 1 91 ? -13.929 -21.589 -4.928 1.00 37.88 91 PRO A O 1
ATOM 757 N N . ARG A 1 92 ? -14.050 -23.603 -5.969 1.00 31.66 92 ARG A N 1
ATOM 758 C CA . ARG A 1 92 ? -15.502 -23.607 -6.193 1.00 31.66 92 ARG A CA 1
ATOM 759 C C . ARG A 1 92 ? -16.236 -23.788 -4.872 1.00 31.66 92 ARG A C 1
ATOM 761 O O . ARG A 1 92 ? -15.691 -24.527 -4.020 1.00 31.66 92 ARG A O 1
#

pLDDT: mean 89.52, std 12.62, range [31.66, 97.44]

Radius of gyration: 16.27 Å; chains: 1; bounding box: 34×38×42 Å